Protein AF-A0A5J9U848-F1 (afdb_monomer_lite)

Radius of gyration: 36.85 Å; chains: 1; bounding box: 60×44×118 Å

Foldseek 3Di:
DDPPPQLQDFQFDDDPPDTDTQTQGDDVVPDPPDDDFLLSLLCRRQQDPVVRGHDPVSVVLNVQLVVLQVDPDPPDDRDGSVRSNVVSCCVRDVDRCSCVSVVHDPPPVCCPVVVVVVVVVVVVVVVVVVVVVVVVVVVVVVVVVVVVVVVVVVVVVVVVVVVVVVVVVVVVPDDD

Sequence (176 aa):
METNLYCCLVVTFSDVNSQVTCKCCFQGDKYDDEEPDAFELFKECHYCKRKKGYTPAVQLAIIEIENKISAPTEGEEPNSATQVVADVLAEKTKKSQFLQNVGIQMTRPRSNAQDLEAQLEAEKSEKNELARQVKVLSKQVEETEQGRIKDQEEMKKKQADLEAKVELLLAKMQPP

Structure (mmCIF, N/CA/C/O backbone):
data_AF-A0A5J9U848-F1
#
_entry.id   AF-A0A5J9U848-F1
#
loop_
_atom_site.group_PDB
_atom_site.id
_atom_site.type_symbol
_atom_site.label_atom_id
_atom_site.label_alt_id
_atom_site.label_comp_id
_atom_site.label_asym_id
_atom_site.label_entity_id
_atom_site.label_seq_id
_atom_site.pdbx_PDB_ins_code
_atom_site.Cartn_x
_atom_site.Cartn_y
_atom_site.Cartn_z
_atom_site.occupancy
_atom_site.B_iso_or_equiv
_atom_site.auth_seq_id
_atom_site.auth_comp_id
_atom_site.auth_asym_id
_atom_site.auth_atom_id
_atom_site.pdbx_PDB_model_num
ATOM 1 N N . MET A 1 1 ? 15.762 -28.964 -33.045 1.00 29.84 1 MET A N 1
ATOM 2 C CA . MET A 1 1 ? 16.800 -27.946 -33.299 1.00 29.84 1 MET A CA 1
ATOM 3 C C . MET A 1 1 ? 16.319 -26.682 -32.627 1.00 29.84 1 MET A C 1
ATOM 5 O O . MET A 1 1 ? 15.490 -25.977 -33.187 1.00 29.84 1 MET A O 1
ATOM 9 N N . GLU A 1 2 ? 16.716 -26.512 -31.370 1.00 31.31 2 GLU A N 1
ATOM 10 C CA . GLU A 1 2 ? 16.321 -25.388 -30.527 1.00 31.31 2 GLU A CA 1
ATOM 11 C C . GLU A 1 2 ? 16.956 -24.116 -31.082 1.00 31.31 2 GLU A C 1
ATOM 13 O O . GLU A 1 2 ? 18.171 -24.005 -31.248 1.00 31.31 2 GLU A O 1
ATOM 18 N N . THR A 1 3 ? 16.105 -23.181 -31.478 1.00 26.61 3 THR A N 1
ATOM 19 C CA . THR A 1 3 ? 16.513 -21.865 -31.941 1.00 26.61 3 THR A CA 1
ATOM 20 C C . THR A 1 3 ? 16.996 -21.069 -30.736 1.00 26.61 3 THR A C 1
ATOM 22 O O . THR A 1 3 ? 16.182 -20.482 -30.027 1.00 26.61 3 THR A O 1
ATOM 25 N N . ASN A 1 4 ? 18.312 -21.048 -30.513 1.00 29.11 4 ASN A N 1
ATOM 26 C CA . ASN A 1 4 ? 18.964 -20.091 -29.624 1.00 29.11 4 ASN A CA 1
ATOM 27 C C . ASN A 1 4 ? 18.598 -18.674 -30.079 1.00 29.11 4 ASN A C 1
ATOM 29 O O . ASN A 1 4 ? 19.099 -18.165 -31.087 1.00 29.11 4 ASN A O 1
ATOM 33 N N . LEU A 1 5 ? 17.651 -18.070 -29.365 1.00 30.81 5 LEU A N 1
ATOM 34 C CA . LEU A 1 5 ? 17.105 -16.757 -29.656 1.00 30.81 5 LEU A CA 1
ATOM 35 C C . LEU A 1 5 ? 18.139 -15.706 -29.231 1.00 30.81 5 LEU A C 1
ATOM 37 O O . LEU A 1 5 ? 18.092 -15.166 -28.131 1.00 30.81 5 LEU A O 1
ATOM 41 N N . TYR A 1 6 ? 19.105 -15.422 -30.106 1.00 34.69 6 TYR A N 1
ATOM 42 C CA . TYR A 1 6 ? 20.005 -14.278 -29.964 1.00 34.69 6 TYR A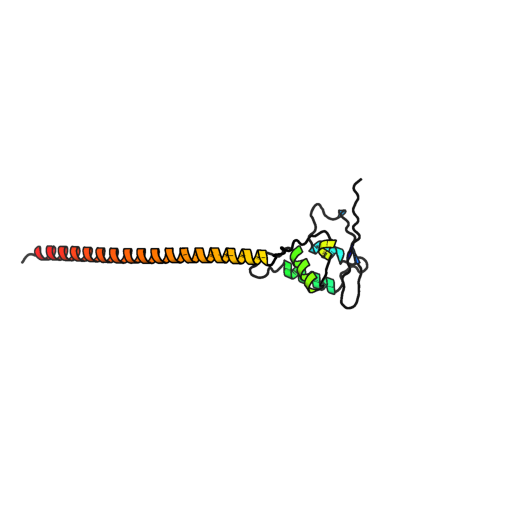 CA 1
ATOM 43 C C . TYR A 1 6 ? 19.188 -12.981 -30.056 1.00 34.69 6 TYR A C 1
ATOM 45 O O . TYR A 1 6 ? 19.064 -12.382 -31.127 1.00 34.69 6 TYR A O 1
ATOM 53 N N . CYS A 1 7 ? 18.616 -12.526 -28.942 1.00 34.88 7 CYS A N 1
ATOM 54 C CA . CYS A 1 7 ? 17.935 -11.240 -28.893 1.00 34.88 7 CYS A CA 1
ATOM 55 C C . CYS A 1 7 ? 18.996 -10.129 -28.837 1.00 34.88 7 CYS A C 1
ATOM 57 O O . CYS A 1 7 ? 19.497 -9.750 -27.780 1.00 34.88 7 CYS A O 1
ATOM 59 N N . CYS A 1 8 ? 19.411 -9.643 -30.011 1.00 37.25 8 CYS A N 1
ATOM 60 C CA . CYS A 1 8 ? 20.221 -8.433 -30.133 1.00 37.25 8 CYS A CA 1
ATOM 61 C C . CYS A 1 8 ? 19.338 -7.219 -29.855 1.00 37.25 8 CYS A C 1
ATOM 63 O O . CYS A 1 8 ? 18.814 -6.594 -30.778 1.00 37.25 8 CYS A O 1
ATOM 65 N N . LEU A 1 9 ? 19.182 -6.883 -28.584 1.00 44.88 9 LEU A N 1
ATOM 66 C CA . LEU A 1 9 ? 18.409 -5.727 -28.193 1.00 44.88 9 LEU A CA 1
ATOM 67 C C . LEU A 1 9 ? 19.294 -4.472 -28.228 1.00 44.88 9 LEU A C 1
ATOM 69 O O . LEU A 1 9 ? 20.309 -4.367 -27.533 1.00 44.88 9 LEU A O 1
ATOM 73 N N . VAL A 1 10 ? 18.931 -3.507 -29.072 1.00 41.56 10 VAL A N 1
ATOM 74 C CA . VAL A 1 10 ? 19.560 -2.182 -29.058 1.00 41.56 10 VAL A CA 1
ATOM 75 C C . VAL A 1 10 ? 18.933 -1.398 -27.910 1.00 41.56 10 VAL A C 1
ATOM 77 O O . VAL A 1 10 ? 17.826 -0.883 -28.042 1.00 41.56 10 VAL A O 1
ATOM 80 N N . VAL A 1 11 ? 19.624 -1.317 -26.771 1.00 45.50 11 VAL A N 1
ATOM 81 C CA . VAL A 1 11 ? 19.189 -0.462 -25.661 1.00 45.50 11 VAL A CA 1
ATOM 82 C C . VAL A 1 11 ? 19.688 0.950 -25.940 1.00 45.50 11 VAL A C 1
ATOM 84 O O . VAL A 1 11 ? 20.890 1.225 -25.933 1.00 45.50 11 VAL A O 1
ATOM 87 N N . THR A 1 12 ? 18.759 1.856 -26.236 1.00 43.09 12 THR A N 1
ATOM 88 C CA . THR A 1 12 ? 19.051 3.284 -26.380 1.00 43.09 12 THR A CA 1
ATOM 89 C C . THR A 1 12 ? 18.803 3.980 -25.049 1.00 43.09 12 THR A C 1
ATOM 91 O O . THR A 1 12 ? 17.653 4.234 -24.688 1.00 43.09 12 THR A O 1
ATOM 94 N N . PHE A 1 13 ? 19.868 4.318 -24.324 1.00 41.06 13 PHE A N 1
ATOM 95 C CA . PHE A 1 13 ? 19.766 5.235 -23.191 1.00 41.06 13 PHE A CA 1
ATOM 96 C C . PHE A 1 13 ? 19.851 6.665 -23.736 1.00 41.06 13 PHE A C 1
ATOM 98 O O . PHE A 1 13 ? 20.859 7.048 -24.334 1.00 41.06 13 PHE A O 1
ATOM 105 N N . SER A 1 14 ? 18.762 7.424 -23.613 1.00 37.50 14 SER A N 1
ATOM 106 C CA . SER A 1 14 ? 18.699 8.806 -24.097 1.00 37.50 14 SER A CA 1
ATOM 107 C C . SER A 1 14 ? 19.080 9.747 -22.959 1.00 37.50 14 SER A C 1
ATOM 109 O O . SER A 1 14 ? 18.272 9.986 -22.070 1.00 37.50 14 SER A O 1
ATOM 111 N N . ASP A 1 15 ? 20.303 10.274 -22.987 1.00 36.16 15 ASP A N 1
ATOM 112 C CA . ASP A 1 15 ? 20.669 11.460 -22.208 1.00 36.16 15 ASP A CA 1
ATOM 113 C C . ASP A 1 15 ? 20.420 12.708 -23.073 1.00 36.16 15 ASP A C 1
ATOM 115 O O . ASP A 1 15 ? 20.519 12.645 -24.304 1.00 36.16 15 ASP A O 1
ATOM 119 N N . VAL A 1 16 ? 20.111 13.841 -22.440 1.00 39.88 16 VAL A N 1
ATOM 120 C CA . VAL A 1 16 ? 19.629 15.111 -23.021 1.00 39.88 16 VAL A CA 1
ATOM 121 C C . VAL A 1 16 ? 20.605 15.713 -24.055 1.00 39.88 16 VAL A C 1
ATOM 123 O O . VAL A 1 16 ? 20.275 16.695 -24.713 1.00 39.88 16 VAL A O 1
ATOM 126 N N . ASN A 1 17 ? 21.786 15.117 -24.267 1.00 42.62 17 ASN A N 1
ATOM 127 C CA . ASN A 1 17 ? 22.770 15.600 -25.237 1.00 42.62 17 ASN A CA 1
ATOM 128 C C . ASN A 1 17 ? 23.577 14.530 -26.011 1.00 42.62 17 ASN A C 1
ATOM 130 O O . ASN A 1 17 ? 24.521 14.887 -26.715 1.00 42.62 17 ASN A O 1
ATOM 134 N N . SER A 1 18 ? 23.254 13.228 -25.928 1.00 40.59 18 SER A N 1
ATOM 135 C CA . SER A 1 18 ? 23.870 12.222 -26.819 1.00 40.59 18 SER A CA 1
ATOM 136 C C . SER A 1 18 ? 23.157 10.864 -26.783 1.00 40.59 18 SER A C 1
ATOM 138 O O . SER A 1 18 ? 23.034 10.252 -25.723 1.00 40.59 18 SER A O 1
ATOM 140 N N . GLN A 1 19 ? 22.746 10.347 -27.948 1.00 45.66 19 GLN A N 1
ATOM 141 C CA . GLN A 1 19 ? 22.324 8.949 -28.098 1.00 45.66 19 GLN A CA 1
ATOM 142 C C . GLN A 1 19 ? 23.560 8.046 -28.085 1.00 45.66 19 GLN A C 1
ATOM 144 O O . GLN A 1 19 ? 24.281 7.952 -29.079 1.00 45.66 19 GLN A O 1
ATOM 149 N N . VAL A 1 20 ? 23.804 7.351 -26.975 1.00 46.91 20 VAL A N 1
ATOM 150 C CA . VAL A 1 20 ? 24.794 6.268 -26.945 1.00 46.91 20 VAL A CA 1
ATOM 151 C C . VAL A 1 20 ? 24.057 4.948 -27.125 1.00 46.91 20 VAL A C 1
ATOM 153 O O . VAL A 1 20 ? 23.366 4.475 -26.228 1.00 46.91 20 VAL A O 1
ATOM 156 N N . THR A 1 21 ? 24.208 4.341 -28.300 1.00 45.12 21 THR A N 1
ATOM 157 C CA . THR A 1 21 ? 23.681 3.005 -28.592 1.00 45.12 21 THR A CA 1
ATOM 158 C C . THR A 1 21 ? 24.683 1.952 -28.113 1.00 45.12 21 THR A C 1
ATOM 160 O O . THR A 1 21 ? 25.746 1.793 -28.722 1.00 45.12 21 THR A O 1
ATOM 163 N N . CYS A 1 22 ? 24.376 1.226 -27.036 1.00 47.59 22 CYS A N 1
ATOM 164 C CA . CYS A 1 22 ? 25.089 -0.010 -26.702 1.00 47.59 22 CYS A CA 1
ATOM 165 C C . CYS A 1 22 ? 24.256 -1.205 -27.171 1.00 47.59 22 CYS A C 1
ATOM 167 O O . CYS A 1 22 ? 23.060 -1.297 -26.905 1.00 47.59 22 CYS A O 1
ATOM 169 N N . LYS A 1 23 ? 24.887 -2.113 -27.919 1.00 51.06 23 LYS A N 1
ATOM 170 C CA . LYS A 1 23 ? 24.255 -3.361 -28.347 1.00 51.06 23 LYS A CA 1
ATOM 171 C C . LYS A 1 23 ? 24.327 -4.349 -27.182 1.00 51.06 23 LYS A C 1
ATOM 173 O O . LYS A 1 23 ? 25.431 -4.768 -26.834 1.00 51.06 23 LYS A O 1
ATOM 178 N N . CYS A 1 24 ? 23.180 -4.699 -26.600 1.00 53.25 24 CYS A N 1
ATOM 179 C CA . CYS A 1 24 ? 23.095 -5.748 -25.589 1.00 53.25 24 CYS A CA 1
ATOM 180 C C . CYS A 1 24 ? 23.074 -7.104 -26.314 1.00 53.25 24 CYS A C 1
ATOM 182 O O . CYS A 1 24 ? 22.251 -7.331 -27.204 1.00 53.25 24 CYS A O 1
ATOM 184 N N . CYS A 1 25 ? 24.033 -7.974 -25.998 1.00 51.78 25 CYS A N 1
ATOM 185 C CA . CYS A 1 25 ? 24.063 -9.348 -26.490 1.00 51.78 25 CYS A CA 1
ATOM 186 C C . CYS A 1 25 ? 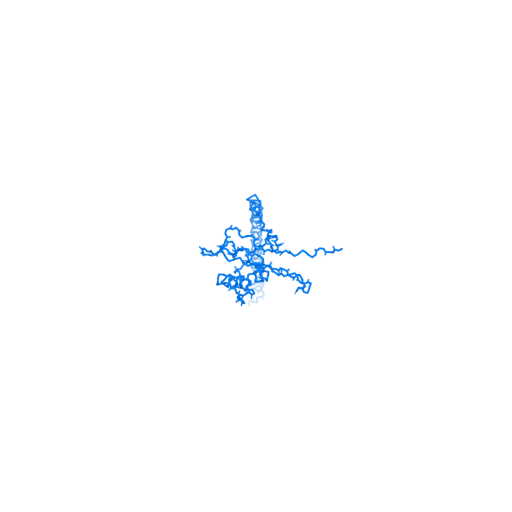23.843 -10.258 -25.286 1.00 51.78 25 CYS A C 1
ATOM 188 O O . CYS A 1 25 ? 24.810 -10.538 -24.576 1.00 51.78 25 CYS A O 1
ATOM 190 N N . PHE A 1 26 ? 22.605 -10.699 -25.071 1.00 54.94 26 PHE A N 1
ATOM 191 C CA . PHE A 1 26 ? 22.322 -11.750 -24.101 1.00 54.94 26 PHE A CA 1
ATOM 192 C C . PHE A 1 26 ? 22.986 -13.043 -24.571 1.00 54.94 26 PHE A C 1
ATOM 194 O O . PHE A 1 26 ? 22.738 -13.518 -25.681 1.00 54.94 26 PHE A O 1
ATOM 201 N N . GLN A 1 27 ? 23.900 -13.559 -23.756 1.00 53.12 27 GLN A N 1
ATOM 202 C CA . GLN A 1 27 ? 24.500 -14.876 -23.931 1.00 53.12 27 GLN A CA 1
ATOM 203 C C . GLN A 1 27 ? 23.896 -15.742 -22.831 1.00 53.12 27 GLN A C 1
ATOM 205 O O . GLN A 1 27 ? 24.303 -15.613 -21.682 1.00 53.12 27 GLN A O 1
ATOM 210 N N . GLY A 1 28 ? 22.892 -16.552 -23.179 1.00 47.59 28 GLY A N 1
ATOM 211 C CA . GLY A 1 28 ? 22.151 -17.390 -22.225 1.00 47.59 28 GLY A CA 1
ATOM 212 C C . GLY A 1 28 ? 23.020 -18.406 -21.475 1.00 47.59 28 GLY A C 1
ATOM 213 O O . GLY A 1 28 ? 22.623 -18.874 -20.423 1.00 47.59 28 GLY A O 1
ATOM 214 N N . ASP A 1 29 ? 24.235 -18.671 -21.958 1.00 55.88 29 ASP A N 1
ATOM 215 C CA . ASP A 1 29 ? 25.167 -19.657 -21.397 1.00 55.88 29 ASP A CA 1
ATOM 216 C C . ASP A 1 29 ? 25.855 -19.216 -20.082 1.00 55.88 29 ASP A C 1
ATOM 218 O O . ASP A 1 29 ? 26.771 -19.892 -19.622 1.00 55.88 29 ASP A O 1
ATOM 222 N N . LYS A 1 30 ? 25.513 -18.045 -19.521 1.00 57.53 30 LYS A N 1
ATOM 223 C CA . LYS A 1 30 ? 26.196 -17.463 -18.346 1.00 57.53 30 LYS A CA 1
ATOM 224 C C . LYS A 1 30 ? 25.475 -17.639 -17.014 1.00 57.53 30 LYS A C 1
ATOM 226 O O . LYS A 1 30 ? 26.057 -17.303 -15.987 1.00 57.53 30 LYS A O 1
ATOM 231 N N . TYR A 1 31 ? 24.225 -18.071 -17.045 1.00 59.84 31 TYR A N 1
ATOM 232 C CA . TYR A 1 31 ? 23.397 -18.178 -15.858 1.00 59.84 31 TYR A CA 1
ATOM 233 C C . TYR A 1 31 ? 23.221 -19.661 -15.544 1.00 59.84 31 TYR A C 1
ATOM 235 O O . TYR A 1 31 ? 22.646 -20.394 -16.348 1.00 59.84 31 TYR A O 1
ATOM 243 N N . ASP A 1 32 ? 23.795 -20.097 -14.419 1.00 55.59 32 ASP A N 1
ATOM 244 C CA . ASP A 1 32 ? 23.767 -21.480 -13.930 1.00 55.59 32 ASP A CA 1
ATOM 245 C C . ASP A 1 32 ? 22.357 -21.817 -13.397 1.00 55.59 32 ASP A C 1
ATOM 247 O O . ASP A 1 32 ? 22.143 -21.933 -12.194 1.00 55.59 32 ASP A O 1
ATOM 251 N N . ASP A 1 33 ? 21.376 -21.895 -14.301 1.00 61.09 33 ASP A N 1
ATOM 252 C CA . ASP A 1 33 ? 19.949 -22.159 -14.041 1.00 61.09 33 ASP A CA 1
ATOM 253 C C . ASP A 1 33 ? 19.199 -21.107 -13.181 1.00 61.09 33 ASP A C 1
ATOM 255 O O . ASP A 1 33 ? 17.989 -21.234 -12.981 1.00 61.09 33 ASP A O 1
ATOM 259 N N . GLU A 1 34 ? 19.864 -20.043 -12.711 1.00 63.72 34 GLU A N 1
ATOM 260 C CA . GLU A 1 34 ? 19.252 -18.927 -11.967 1.00 63.72 34 GLU A CA 1
ATOM 261 C C . GLU A 1 34 ? 18.850 -17.775 -12.906 1.00 63.72 34 GLU A C 1
ATOM 263 O O . GLU A 1 34 ? 19.666 -17.254 -13.666 1.00 63.72 34 GLU A O 1
ATOM 268 N N . GLU A 1 35 ? 17.575 -17.377 -12.882 1.00 68.62 35 GLU A N 1
ATOM 269 C CA . GLU A 1 35 ? 17.069 -16.286 -13.720 1.00 68.62 35 GLU A CA 1
ATOM 270 C C . GLU A 1 35 ? 17.613 -14.935 -13.212 1.00 68.62 35 GLU A C 1
ATOM 272 O O . GLU A 1 35 ? 17.346 -14.578 -12.063 1.00 68.62 35 GLU A O 1
ATOM 277 N N . PRO A 1 36 ? 18.364 -14.171 -14.031 1.00 72.81 36 PRO A N 1
ATOM 278 C CA . PRO A 1 36 ? 18.946 -12.906 -13.597 1.00 72.81 36 PRO A CA 1
ATOM 279 C C . PRO A 1 36 ? 17.888 -11.880 -13.218 1.00 72.81 36 PRO A C 1
ATOM 281 O O . PRO A 1 36 ? 16.880 -11.710 -13.913 1.00 72.81 36 PRO A O 1
ATOM 284 N N . ASP A 1 37 ? 18.163 -11.116 -12.165 1.00 85.44 37 ASP A N 1
ATOM 285 C CA . ASP A 1 37 ? 17.248 -10.063 -11.747 1.00 85.44 37 ASP A CA 1
ATOM 286 C C . ASP A 1 37 ? 17.259 -8.862 -12.724 1.00 85.44 37 ASP A C 1
ATOM 288 O O . ASP A 1 37 ? 18.172 -8.652 -13.535 1.00 85.44 37 ASP A O 1
ATOM 292 N N . ALA A 1 38 ? 16.221 -8.021 -12.658 1.00 85.38 38 ALA A N 1
ATOM 293 C CA . ALA A 1 38 ? 16.087 -6.849 -13.530 1.00 85.38 38 ALA A CA 1
ATOM 294 C C . ALA A 1 38 ? 17.283 -5.882 -13.457 1.00 85.38 38 ALA A C 1
ATOM 296 O O . ALA A 1 38 ? 17.583 -5.178 -14.428 1.00 85.38 38 ALA A O 1
ATOM 297 N N . PHE A 1 39 ? 17.938 -5.809 -12.301 1.00 88.88 39 PHE A N 1
ATOM 298 C CA . PHE A 1 39 ? 19.070 -4.937 -12.048 1.00 88.88 39 PHE A CA 1
ATOM 299 C C . PHE A 1 39 ? 20.381 -5.520 -12.594 1.00 88.88 39 PHE A C 1
ATOM 301 O O . PHE A 1 39 ? 21.183 -4.781 -13.174 1.00 88.88 39 PHE A O 1
ATOM 308 N N . GLU A 1 40 ? 20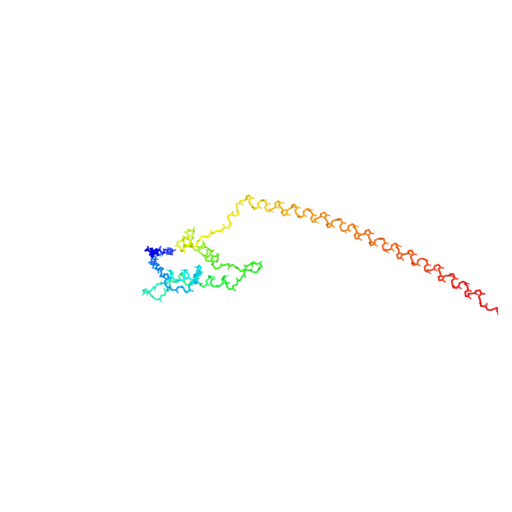.581 -6.831 -12.514 1.00 87.06 40 GLU A N 1
ATOM 309 C CA . GLU A 1 40 ? 21.671 -7.546 -13.179 1.00 87.06 40 GLU A CA 1
ATOM 310 C C . GLU A 1 40 ? 21.587 -7.395 -14.698 1.00 87.06 40 GLU A C 1
ATOM 312 O O . GLU A 1 40 ? 22.568 -7.003 -15.341 1.00 87.06 40 GLU A O 1
ATOM 317 N N . LEU A 1 41 ? 20.389 -7.576 -15.263 1.00 84.56 41 LEU A N 1
ATOM 318 C CA . LEU A 1 41 ? 20.117 -7.332 -16.683 1.00 84.56 41 LEU A CA 1
ATOM 319 C C . LEU A 1 41 ? 20.388 -5.868 -17.061 1.00 84.56 41 LEU A C 1
ATOM 321 O O . LEU A 1 41 ? 20.925 -5.573 -18.135 1.00 84.56 41 LEU A O 1
ATOM 325 N N . PHE A 1 42 ? 20.052 -4.925 -16.173 1.00 85.44 42 PHE A N 1
ATOM 326 C CA . PHE A 1 42 ? 20.321 -3.501 -16.376 1.00 85.44 42 PHE A CA 1
ATOM 327 C C . PHE A 1 42 ? 21.822 -3.210 -16.441 1.00 85.44 42 PHE A C 1
ATOM 329 O O . PHE A 1 42 ? 22.265 -2.513 -17.364 1.00 85.44 42 PHE A O 1
ATOM 336 N N . LYS A 1 43 ? 22.610 -3.776 -15.521 1.00 87.19 43 LYS A N 1
ATOM 337 C CA . LYS A 1 43 ? 24.076 -3.676 -15.523 1.00 87.19 43 LYS A CA 1
ATOM 338 C C . LYS A 1 43 ? 24.661 -4.303 -16.787 1.00 87.19 43 LYS A C 1
ATOM 340 O O . LYS A 1 43 ? 25.419 -3.640 -17.496 1.00 87.19 43 LYS A O 1
ATOM 345 N N . GLU A 1 44 ? 24.285 -5.533 -17.131 1.00 83.50 44 GLU A N 1
ATOM 346 C CA . GLU A 1 44 ? 24.858 -6.212 -18.297 1.00 83.50 44 GLU A CA 1
ATOM 347 C C . GLU A 1 44 ? 24.566 -5.458 -19.604 1.00 83.50 44 GLU A C 1
ATOM 349 O O . GLU A 1 44 ? 25.477 -5.251 -20.414 1.00 83.50 44 GLU A O 1
ATOM 354 N N . CYS A 1 45 ? 23.338 -4.959 -19.789 1.00 78.38 45 CYS A N 1
ATOM 355 C CA . CYS A 1 45 ? 22.980 -4.252 -21.017 1.00 78.38 45 CYS A CA 1
ATOM 356 C C . CYS A 1 45 ? 23.622 -2.873 -21.178 1.00 78.38 45 CYS A C 1
ATOM 358 O O . CYS A 1 45 ? 23.856 -2.443 -22.312 1.00 78.38 45 CYS A O 1
ATOM 360 N N . HIS A 1 46 ? 23.917 -2.174 -20.082 1.00 79.19 46 HIS A N 1
ATOM 361 C CA . HIS A 1 46 ? 24.515 -0.839 -20.148 1.00 79.19 46 HIS A CA 1
ATOM 362 C C . HIS A 1 46 ? 26.043 -0.847 -19.997 1.00 79.19 46 HIS A C 1
ATOM 364 O O . HIS A 1 46 ? 26.684 0.202 -20.143 1.00 79.19 46 HIS A O 1
ATOM 370 N N . TYR A 1 47 ? 26.655 -2.010 -19.752 1.00 82.00 47 TYR A N 1
ATOM 371 C CA . TYR A 1 47 ? 28.105 -2.140 -19.693 1.00 82.00 47 TYR A CA 1
ATOM 372 C C . TYR A 1 47 ? 28.736 -2.078 -21.092 1.00 82.00 47 TYR A C 1
ATOM 374 O O . TYR A 1 47 ? 28.588 -2.969 -21.934 1.00 82.00 47 TYR A O 1
ATOM 382 N N . CYS A 1 48 ? 29.529 -1.038 -21.351 1.00 76.50 48 CYS A N 1
ATOM 383 C CA . CYS A 1 48 ? 30.218 -0.900 -22.625 1.00 76.50 48 CYS A CA 1
ATOM 384 C C . CYS A 1 48 ? 31.521 -1.707 -22.628 1.00 76.50 48 CYS A C 1
ATOM 386 O O . CYS A 1 48 ? 32.553 -1.234 -22.154 1.00 76.50 48 CYS A O 1
ATOM 388 N N . LYS A 1 49 ? 31.527 -2.880 -23.273 1.00 74.19 49 LYS A N 1
ATOM 389 C CA . LYS A 1 49 ? 32.746 -3.703 -23.445 1.00 74.19 49 LYS A CA 1
ATOM 390 C C . LYS A 1 49 ? 33.893 -2.948 -24.133 1.00 74.19 49 LYS A C 1
ATOM 392 O O . LYS A 1 49 ? 35.052 -3.132 -23.779 1.00 74.19 49 LYS A O 1
ATOM 397 N N . ARG A 1 50 ? 33.578 -2.060 -25.087 1.00 75.12 50 ARG A N 1
ATOM 398 C CA . ARG A 1 50 ? 34.581 -1.238 -25.795 1.00 75.12 50 ARG A CA 1
ATOM 399 C C . ARG A 1 50 ? 35.269 -0.228 -24.883 1.00 75.12 50 ARG A C 1
ATOM 401 O O . ARG A 1 50 ? 36.469 -0.024 -25.011 1.00 75.12 50 ARG A O 1
ATOM 408 N N . LYS A 1 51 ? 34.501 0.425 -24.008 1.00 76.69 51 LYS A N 1
ATOM 409 C CA . LYS A 1 51 ? 35.004 1.436 -23.067 1.00 76.69 51 LYS A CA 1
ATOM 410 C C . LYS A 1 51 ? 35.365 0.842 -21.700 1.00 76.69 51 LYS A C 1
ATOM 412 O O . LYS A 1 51 ? 35.848 1.573 -20.848 1.00 76.69 51 LYS A O 1
ATOM 417 N N . LYS A 1 52 ? 35.145 -0.466 -21.513 1.00 82.56 52 LYS A N 1
ATOM 418 C CA . LYS A 1 52 ? 35.316 -1.214 -20.260 1.00 82.56 52 LYS A CA 1
ATOM 419 C C . LYS A 1 52 ? 34.665 -0.516 -19.060 1.00 82.56 52 LYS A C 1
ATOM 421 O O . LYS A 1 52 ? 35.279 -0.378 -18.008 1.00 82.56 52 LYS A O 1
ATOM 426 N N . GLY A 1 53 ? 33.427 -0.058 -19.224 1.00 80.00 53 GLY A N 1
ATOM 427 C CA . GLY A 1 53 ? 32.733 0.666 -18.165 1.00 80.00 53 GLY A CA 1
ATOM 428 C C . GLY A 1 53 ? 31.348 1.164 -18.551 1.00 80.00 53 GLY A C 1
ATOM 429 O O . GLY A 1 53 ? 30.877 0.959 -19.673 1.00 80.00 53 GLY A O 1
ATOM 430 N N . TYR A 1 54 ? 30.718 1.835 -17.595 1.00 82.94 54 TYR A N 1
ATOM 431 C CA . TYR A 1 54 ? 29.408 2.468 -17.715 1.00 82.94 54 TYR A CA 1
ATOM 432 C C . TYR A 1 54 ? 29.541 3.945 -18.104 1.00 82.94 54 TYR A C 1
ATOM 434 O O . TYR A 1 54 ? 30.586 4.564 -17.904 1.00 82.94 54 TYR A O 1
ATOM 442 N N . THR A 1 55 ? 28.478 4.529 -18.656 1.00 81.19 55 THR A N 1
ATOM 443 C CA . THR A 1 55 ? 28.398 5.988 -18.817 1.00 81.19 55 THR A CA 1
ATOM 444 C C . THR A 1 55 ? 28.116 6.645 -17.459 1.00 81.19 55 THR A C 1
ATOM 446 O O . THR A 1 55 ? 27.517 5.998 -16.599 1.00 81.19 55 THR A O 1
ATOM 449 N N . PRO A 1 56 ? 28.467 7.929 -17.255 1.00 82.19 56 PRO A N 1
ATOM 450 C CA . PRO A 1 56 ? 28.192 8.617 -15.990 1.00 82.19 56 PRO A CA 1
ATOM 451 C C . PRO A 1 56 ? 26.716 8.556 -15.565 1.00 82.19 56 PRO A C 1
ATOM 453 O O . PRO A 1 56 ? 26.417 8.284 -14.407 1.00 82.19 56 PRO A O 1
ATOM 456 N N . ALA A 1 57 ? 25.783 8.717 -16.509 1.00 78.88 57 ALA A N 1
ATOM 457 C CA . ALA A 1 57 ? 24.350 8.619 -16.235 1.00 78.88 57 ALA A CA 1
ATOM 458 C C . ALA A 1 57 ? 23.922 7.214 -15.771 1.00 78.88 57 ALA A C 1
ATOM 460 O O . ALA A 1 57 ? 23.116 7.084 -14.851 1.00 78.88 57 ALA A O 1
ATOM 461 N N . VAL A 1 58 ? 24.493 6.161 -16.365 1.00 82.88 58 VAL A N 1
ATOM 462 C CA . VAL A 1 58 ? 24.228 4.773 -15.959 1.00 82.88 58 VAL A CA 1
ATOM 463 C C . VAL A 1 58 ? 24.847 4.479 -14.593 1.00 82.88 58 VAL A C 1
ATOM 465 O O . VAL A 1 58 ? 24.211 3.817 -13.786 1.00 82.88 58 VAL A O 1
ATOM 468 N N . GLN A 1 59 ? 26.044 4.993 -14.294 1.00 86.81 59 GLN A N 1
ATOM 469 C CA . GLN A 1 59 ? 26.656 4.837 -12.967 1.00 86.81 59 GLN A CA 1
ATOM 470 C C . GLN A 1 59 ? 25.788 5.459 -11.872 1.00 86.81 59 GLN A C 1
ATOM 472 O O . GLN A 1 59 ? 25.573 4.831 -10.840 1.00 86.81 59 GLN A O 1
ATOM 477 N N . LEU A 1 60 ? 25.250 6.658 -12.115 1.00 86.25 60 LEU A N 1
ATOM 478 C CA . LEU A 1 60 ? 24.317 7.304 -11.191 1.00 86.25 60 LEU A CA 1
ATOM 479 C C . LEU A 1 60 ? 23.044 6.475 -10.998 1.00 86.25 60 LEU A C 1
ATOM 481 O O . LEU A 1 60 ? 22.612 6.296 -9.865 1.00 86.25 60 LEU A O 1
ATOM 485 N N . ALA A 1 61 ? 22.478 5.931 -12.079 1.00 84.19 61 ALA A N 1
ATOM 486 C CA . ALA A 1 61 ? 21.309 5.059 -11.991 1.00 84.19 61 ALA A CA 1
ATOM 487 C C . ALA A 1 61 ? 21.602 3.764 -11.210 1.00 84.19 61 ALA A C 1
ATOM 489 O O . ALA A 1 61 ? 20.779 3.352 -10.404 1.00 84.19 61 ALA A O 1
ATOM 490 N N . ILE A 1 62 ? 22.778 3.153 -11.400 1.00 89.31 62 ILE A N 1
ATOM 491 C CA . ILE A 1 62 ? 23.204 1.954 -10.660 1.00 89.31 62 ILE A CA 1
ATOM 492 C C . ILE A 1 62 ? 23.266 2.236 -9.156 1.00 89.31 62 ILE A C 1
ATOM 494 O O . ILE A 1 62 ? 22.678 1.485 -8.383 1.00 89.31 62 ILE A O 1
ATOM 498 N N . ILE A 1 63 ? 23.911 3.337 -8.759 1.00 91.50 63 ILE A N 1
ATOM 499 C CA . ILE A 1 63 ? 24.014 3.747 -7.350 1.00 91.50 63 ILE A CA 1
ATOM 500 C C . ILE A 1 63 ? 22.623 4.023 -6.763 1.00 91.50 63 ILE A C 1
ATOM 502 O O . ILE A 1 63 ? 22.327 3.635 -5.637 1.00 91.50 63 ILE A O 1
ATOM 506 N N . GLU A 1 64 ? 21.753 4.693 -7.521 1.00 89.38 64 GLU A N 1
ATOM 507 C CA . GLU A 1 64 ? 20.390 4.999 -7.085 1.00 89.38 64 GLU A CA 1
ATOM 508 C C . GLU A 1 64 ? 19.559 3.728 -6.852 1.00 89.38 64 GLU A C 1
ATOM 510 O O . GLU A 1 64 ? 18.880 3.620 -5.830 1.00 89.38 64 GLU A O 1
ATOM 515 N N . ILE A 1 65 ? 19.648 2.754 -7.764 1.00 89.38 65 ILE A N 1
ATOM 516 C CA . ILE A 1 65 ? 18.976 1.456 -7.633 1.00 89.38 65 ILE A CA 1
ATOM 517 C C . ILE A 1 65 ? 19.534 0.681 -6.429 1.00 89.38 65 ILE A C 1
ATOM 519 O O . ILE A 1 65 ? 18.753 0.193 -5.619 1.00 89.38 65 ILE A O 1
ATOM 523 N N . GLU A 1 66 ? 20.860 0.626 -6.251 1.00 90.38 66 GLU A N 1
ATOM 524 C CA . GLU A 1 66 ? 21.509 -0.028 -5.097 1.00 90.38 66 GLU A CA 1
ATOM 525 C C . GLU A 1 66 ? 21.042 0.552 -3.761 1.00 90.38 66 GLU A C 1
ATOM 527 O O . GLU A 1 66 ? 20.734 -0.199 -2.831 1.00 90.38 66 GLU A O 1
ATOM 532 N N . ASN A 1 67 ? 20.922 1.877 -3.681 1.00 88.88 67 ASN A N 1
ATOM 533 C CA . ASN A 1 67 ? 20.419 2.555 -2.490 1.00 88.88 67 ASN A CA 1
ATOM 534 C C . ASN A 1 67 ? 18.945 2.217 -2.222 1.00 88.88 67 ASN A C 1
ATOM 536 O O . ASN A 1 67 ? 18.595 1.900 -1.088 1.00 88.88 67 ASN A O 1
ATOM 540 N N . LYS A 1 68 ? 18.092 2.252 -3.255 1.00 85.31 68 LYS A N 1
ATOM 541 C CA . LYS A 1 68 ? 16.651 1.960 -3.146 1.00 85.31 68 LYS A CA 1
ATOM 542 C C . LYS A 1 68 ? 16.358 0.476 -2.851 1.00 85.31 68 LYS A C 1
ATOM 544 O O . LYS A 1 68 ? 15.347 0.185 -2.225 1.00 85.31 68 LYS A O 1
ATOM 549 N N . ILE A 1 69 ? 17.230 -0.450 -3.267 1.00 83.88 69 ILE A N 1
ATOM 550 C CA . ILE A 1 69 ? 17.147 -1.880 -2.904 1.00 83.88 69 ILE A CA 1
ATOM 551 C C . ILE A 1 69 ? 17.622 -2.107 -1.458 1.00 83.88 69 ILE A C 1
ATOM 553 O O . ILE A 1 69 ? 17.019 -2.889 -0.729 1.00 83.88 69 ILE A O 1
ATOM 557 N N . SER A 1 70 ? 18.692 -1.427 -1.030 1.00 80.94 70 SER A N 1
ATOM 558 C CA . SER A 1 70 ? 19.300 -1.637 0.298 1.00 80.94 70 SER A CA 1
ATOM 559 C C . SER A 1 70 ? 18.550 -0.948 1.443 1.00 80.94 70 SER A C 1
ATOM 561 O O . SER A 1 70 ? 18.685 -1.359 2.594 1.00 80.94 70 SER A O 1
ATOM 563 N N . ALA A 1 71 ? 17.786 0.107 1.149 1.00 71.06 71 ALA A N 1
ATOM 564 C CA . ALA A 1 71 ? 17.006 0.861 2.123 1.00 71.06 71 ALA A CA 1
ATOM 565 C C . ALA A 1 71 ? 15.513 0.817 1.752 1.00 71.06 71 ALA A C 1
ATOM 567 O O . ALA A 1 71 ? 15.072 1.622 0.926 1.00 71.06 71 ALA A O 1
ATOM 568 N N . PRO A 1 72 ? 14.716 -0.100 2.334 1.00 57.97 72 PRO A N 1
ATOM 569 C CA . PRO A 1 72 ? 13.268 -0.039 2.188 1.00 57.97 72 PRO A CA 1
ATOM 570 C C . PRO A 1 72 ? 12.751 1.288 2.760 1.00 57.97 72 PRO A C 1
ATOM 572 O O . PRO A 1 72 ? 13.271 1.802 3.752 1.00 57.97 72 PRO A O 1
ATOM 575 N N . THR A 1 73 ? 11.737 1.861 2.115 1.00 56.72 73 THR A N 1
ATOM 576 C CA . THR A 1 73 ? 11.064 3.058 2.637 1.00 56.72 73 THR A CA 1
ATOM 577 C C . THR A 1 73 ? 10.376 2.660 3.948 1.00 56.72 73 THR A C 1
ATOM 579 O O . THR A 1 73 ? 9.714 1.624 3.982 1.00 56.72 73 THR A O 1
ATOM 582 N N . GLU A 1 74 ? 10.597 3.403 5.044 1.00 44.75 74 GLU A N 1
ATOM 583 C CA . GLU A 1 74 ? 10.077 3.048 6.379 1.00 44.75 74 GLU A CA 1
ATOM 584 C C . GLU A 1 74 ? 8.566 2.755 6.318 1.00 44.75 74 GLU A C 1
ATOM 586 O O . GLU A 1 74 ? 7.760 3.666 6.133 1.00 44.75 74 GLU A O 1
ATOM 591 N N . GLY A 1 75 ? 8.190 1.481 6.483 1.00 51.28 75 GLY A N 1
ATOM 592 C CA . GLY A 1 75 ? 6.796 1.028 6.549 1.00 51.28 75 GLY A CA 1
ATOM 593 C C . GLY A 1 75 ? 6.258 0.252 5.337 1.00 51.28 75 GLY A C 1
ATOM 594 O O . GLY A 1 75 ? 5.136 -0.239 5.429 1.00 51.28 75 GLY A O 1
ATOM 595 N N . GLU A 1 76 ? 7.020 0.089 4.250 1.00 50.12 76 GLU A N 1
ATOM 596 C CA . GLU A 1 76 ? 6.631 -0.729 3.082 1.00 50.12 76 GLU A CA 1
ATOM 597 C C . GLU A 1 76 ? 7.443 -2.037 2.983 1.00 50.12 76 GLU A C 1
ATOM 599 O O . GLU A 1 76 ? 8.572 -2.125 3.473 1.00 50.12 76 GLU A O 1
ATOM 604 N N . GLU A 1 77 ? 6.865 -3.074 2.354 1.00 50.09 77 GLU A N 1
ATOM 605 C CA . GLU A 1 77 ? 7.595 -4.302 1.999 1.00 50.09 77 GLU A CA 1
ATOM 606 C C . GLU A 1 77 ? 8.841 -3.974 1.151 1.00 50.09 77 GLU A C 1
ATOM 608 O O . GLU A 1 77 ? 8.842 -2.995 0.400 1.00 50.09 77 GLU A O 1
ATOM 613 N N . PRO A 1 78 ? 9.921 -4.776 1.241 1.00 53.47 78 PRO A N 1
ATOM 614 C CA . PRO A 1 78 ? 11.119 -4.551 0.442 1.00 53.47 78 PRO A CA 1
ATOM 615 C C . PRO A 1 78 ? 10.770 -4.529 -1.051 1.00 53.47 78 PRO A C 1
ATOM 617 O O . PRO A 1 78 ? 10.289 -5.513 -1.614 1.00 53.47 78 PRO A O 1
ATOM 620 N N . ASN A 1 79 ? 11.022 -3.390 -1.699 1.00 65.12 79 ASN A N 1
ATOM 621 C CA . ASN A 1 79 ? 10.765 -3.222 -3.123 1.00 65.12 79 ASN A CA 1
ATOM 622 C C . ASN A 1 79 ? 11.587 -4.240 -3.925 1.00 65.12 79 ASN A C 1
ATOM 624 O O . ASN A 1 79 ? 12.813 -4.281 -3.820 1.00 65.12 79 ASN A O 1
ATOM 628 N N . SER A 1 80 ? 10.921 -5.042 -4.759 1.00 80.62 80 SER A N 1
ATOM 629 C CA . SER A 1 80 ? 11.619 -5.943 -5.683 1.00 80.62 80 SER A CA 1
ATOM 630 C C . SER A 1 80 ? 12.570 -5.159 -6.599 1.00 80.62 80 SER A C 1
ATOM 632 O O . SER A 1 80 ? 12.266 -4.031 -7.002 1.00 80.62 80 SER A O 1
ATOM 634 N N . ALA A 1 81 ? 13.698 -5.766 -6.988 1.00 82.56 81 ALA A N 1
ATOM 635 C CA . ALA A 1 81 ? 14.662 -5.146 -7.904 1.00 82.56 81 ALA A CA 1
ATOM 636 C C . ALA A 1 81 ? 13.989 -4.645 -9.198 1.00 82.56 81 ALA A C 1
ATOM 638 O O . ALA A 1 81 ? 14.284 -3.553 -9.683 1.00 82.56 81 ALA A O 1
ATOM 639 N N . THR A 1 82 ? 13.007 -5.394 -9.706 1.00 84.50 82 THR A N 1
ATOM 640 C CA . THR A 1 82 ? 12.181 -5.024 -10.862 1.00 84.50 82 THR A CA 1
ATOM 641 C C . THR A 1 82 ? 11.418 -3.716 -10.660 1.00 84.50 82 THR A C 1
ATOM 643 O O . THR A 1 82 ? 11.430 -2.861 -11.548 1.00 84.50 82 THR A O 1
ATOM 646 N N . GLN A 1 83 ? 10.784 -3.535 -9.499 1.00 84.31 83 GLN A N 1
ATOM 647 C CA . GLN A 1 83 ? 10.031 -2.322 -9.182 1.00 84.31 83 GLN A CA 1
ATOM 648 C C . GLN A 1 83 ? 10.965 -1.112 -9.051 1.00 84.31 83 GLN A C 1
ATOM 650 O O . GLN A 1 83 ? 10.718 -0.072 -9.662 1.00 84.31 83 GLN A O 1
ATOM 655 N N . VAL A 1 84 ? 12.093 -1.272 -8.352 1.00 86.56 84 VAL A N 1
ATOM 656 C CA . VAL A 1 84 ? 13.090 -0.201 -8.195 1.00 86.56 84 VAL A CA 1
ATOM 657 C C . VAL A 1 84 ? 13.658 0.235 -9.548 1.00 86.56 84 VAL A C 1
ATOM 659 O O . VAL A 1 84 ? 13.727 1.432 -9.837 1.00 86.56 84 VAL A O 1
ATOM 662 N N . VAL A 1 85 ? 14.025 -0.720 -10.411 1.00 85.25 85 VAL A N 1
ATOM 663 C CA . VAL A 1 85 ? 14.506 -0.430 -11.771 1.00 85.25 85 VAL A CA 1
ATOM 664 C C . VAL A 1 85 ? 13.424 0.292 -12.580 1.00 85.25 85 VAL A C 1
ATOM 666 O O . VAL A 1 85 ? 13.735 1.259 -13.277 1.00 85.25 85 VAL A O 1
ATOM 669 N N . ALA A 1 86 ? 12.155 -0.120 -12.477 1.00 84.62 86 ALA A N 1
ATOM 670 C CA . ALA A 1 86 ? 11.045 0.537 -13.168 1.00 84.62 86 ALA A CA 1
ATOM 671 C C . ALA A 1 86 ? 10.884 2.006 -12.751 1.00 84.62 86 ALA A C 1
ATOM 673 O O . ALA A 1 86 ? 10.708 2.873 -13.612 1.00 84.62 86 ALA A O 1
ATOM 674 N N . ASP A 1 87 ? 10.966 2.288 -11.454 1.00 83.75 87 ASP A N 1
ATOM 675 C CA . ASP A 1 87 ? 10.744 3.628 -10.913 1.00 83.75 87 ASP A CA 1
ATOM 676 C C . ASP A 1 87 ? 11.902 4.572 -11.244 1.00 83.75 87 ASP A C 1
ATOM 678 O O . ASP A 1 87 ? 11.669 5.665 -11.767 1.00 83.75 87 ASP A O 1
ATOM 682 N N . VAL A 1 88 ? 13.152 4.119 -11.087 1.00 85.25 88 VAL A N 1
ATOM 683 C CA . VAL A 1 88 ? 14.335 4.890 -11.511 1.00 85.25 88 VAL A CA 1
ATOM 684 C C . VAL A 1 88 ? 14.274 5.189 -13.012 1.00 85.25 88 VAL A C 1
ATOM 686 O O . VAL A 1 88 ? 14.511 6.320 -13.442 1.00 85.25 88 VAL A O 1
ATOM 689 N N . LEU A 1 89 ? 13.898 4.210 -13.839 1.00 82.88 89 LEU A N 1
ATOM 690 C CA . LEU A 1 89 ? 13.744 4.421 -15.279 1.00 82.88 89 LEU A CA 1
ATOM 691 C C . LEU A 1 89 ? 12.623 5.410 -15.621 1.00 82.88 89 LEU A C 1
ATOM 693 O O . LEU A 1 89 ? 12.792 6.199 -16.553 1.00 82.88 89 LEU A O 1
ATOM 697 N N . ALA A 1 90 ? 11.506 5.385 -14.891 1.00 80.81 90 ALA A N 1
ATOM 698 C CA . ALA A 1 90 ? 10.390 6.307 -15.089 1.00 80.81 90 ALA A CA 1
ATOM 699 C C . ALA A 1 90 ? 10.768 7.759 -14.750 1.00 80.81 90 ALA A C 1
ATOM 701 O O . ALA A 1 90 ? 10.343 8.678 -15.456 1.00 80.81 90 ALA A O 1
ATOM 702 N N . GLU A 1 91 ? 11.601 7.966 -13.726 1.00 79.00 91 GLU A N 1
ATOM 703 C CA . GLU A 1 91 ? 12.128 9.285 -13.354 1.00 79.00 91 GLU A CA 1
ATOM 704 C C . GLU A 1 91 ? 13.076 9.853 -14.421 1.00 79.00 91 GLU A C 1
ATOM 706 O O . GLU A 1 91 ? 12.996 11.035 -14.765 1.00 79.00 91 GLU A O 1
ATOM 711 N N . LYS A 1 92 ? 13.971 9.023 -14.978 1.00 73.94 92 LYS A N 1
ATOM 712 C CA . LYS A 1 92 ? 14.950 9.484 -15.981 1.00 73.94 92 LYS A CA 1
ATOM 713 C C . LYS A 1 92 ? 14.370 9.569 -17.392 1.00 73.94 92 LYS A C 1
ATOM 715 O O . LYS A 1 92 ? 14.850 10.353 -18.209 1.00 73.94 92 LYS A O 1
ATOM 720 N N . THR A 1 93 ? 13.391 8.734 -17.744 1.00 68.00 93 THR A N 1
ATOM 721 C CA . THR A 1 93 ? 12.863 8.640 -19.113 1.00 68.00 93 THR A CA 1
ATOM 722 C C . THR A 1 93 ? 11.381 8.270 -19.135 1.00 68.00 93 THR A C 1
ATOM 724 O O . THR A 1 93 ? 10.971 7.177 -18.762 1.00 68.00 93 THR A O 1
ATOM 727 N N . LYS A 1 94 ? 10.565 9.148 -19.733 1.00 64.06 94 LYS A N 1
ATOM 728 C CA . LYS A 1 94 ? 9.092 9.035 -19.779 1.00 64.06 94 LYS A CA 1
ATOM 729 C C . LYS A 1 94 ? 8.536 7.788 -20.491 1.00 64.06 94 LYS A C 1
ATOM 731 O O . LYS A 1 94 ? 7.339 7.538 -20.403 1.00 64.06 94 LYS A O 1
ATOM 736 N N . LYS A 1 95 ? 9.351 7.057 -21.260 1.00 67.00 95 LYS A N 1
ATOM 737 C CA . LYS A 1 95 ? 8.937 5.899 -22.080 1.00 67.00 95 LYS A CA 1
ATOM 738 C C . LYS A 1 95 ? 10.007 4.803 -22.132 1.00 67.00 95 LYS A C 1
ATOM 740 O O . LYS A 1 95 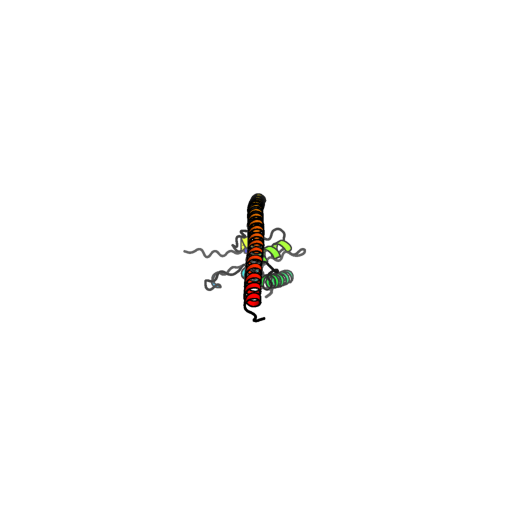? 10.281 4.266 -23.203 1.00 67.00 95 LYS A O 1
ATOM 745 N N . SER A 1 96 ? 10.669 4.511 -21.011 1.00 74.00 96 SER A N 1
ATOM 746 C CA . SER A 1 96 ? 11.662 3.432 -21.003 1.00 74.00 96 SER A CA 1
ATOM 747 C C . SER A 1 96 ? 10.992 2.089 -21.319 1.00 74.00 96 SER A C 1
ATOM 749 O O . SER A 1 96 ? 10.092 1.658 -20.603 1.00 74.00 96 SER A O 1
ATOM 751 N N . GLN A 1 97 ? 11.428 1.432 -22.396 1.00 76.00 97 GLN A N 1
ATOM 752 C CA . GLN A 1 97 ? 10.985 0.083 -22.782 1.00 76.00 97 GLN A CA 1
ATOM 753 C C . GLN A 1 97 ? 11.938 -1.003 -22.273 1.00 76.00 97 GLN A C 1
ATOM 755 O O . GLN A 1 97 ? 11.809 -2.158 -22.656 1.00 76.00 97 GLN A O 1
ATOM 760 N N . PHE A 1 98 ? 12.909 -0.642 -21.427 1.00 80.00 98 PHE A N 1
ATOM 761 C CA . PHE A 1 98 ? 13.976 -1.542 -20.998 1.00 80.00 98 PHE A CA 1
ATOM 762 C C . PHE A 1 98 ? 13.441 -2.863 -20.430 1.00 80.00 98 PHE A C 1
ATOM 764 O O . PHE A 1 98 ? 13.801 -3.911 -20.950 1.00 80.00 98 PHE A O 1
ATOM 771 N N . LEU A 1 99 ? 12.536 -2.812 -19.445 1.00 81.31 99 LEU A N 1
ATOM 772 C CA . LEU A 1 99 ? 11.996 -4.011 -18.790 1.00 81.31 99 LEU A CA 1
ATOM 773 C C . LEU A 1 99 ? 11.268 -4.929 -19.779 1.00 81.31 99 LEU A C 1
ATOM 775 O O . LEU A 1 99 ? 11.592 -6.107 -19.869 1.00 81.31 99 LEU A O 1
ATOM 779 N N . GLN A 1 100 ? 10.388 -4.364 -20.611 1.00 77.94 100 GLN A N 1
ATOM 780 C CA . GLN A 1 100 ? 9.711 -5.108 -21.678 1.00 77.94 100 GLN A CA 1
ATOM 781 C C . GLN A 1 100 ? 10.713 -5.766 -22.632 1.00 77.94 100 GLN A C 1
ATOM 783 O O . GLN A 1 100 ? 10.539 -6.908 -23.050 1.00 77.94 100 GLN A O 1
ATOM 788 N N . ASN A 1 101 ? 11.767 -5.037 -22.977 1.00 74.75 101 ASN A N 1
ATOM 789 C CA . ASN A 1 101 ? 12.748 -5.492 -23.935 1.00 74.75 101 ASN A CA 1
ATOM 790 C C . ASN A 1 101 ? 13.675 -6.594 -23.389 1.00 74.75 101 ASN A C 1
ATOM 792 O O . ASN A 1 101 ? 14.179 -7.396 -24.173 1.00 74.75 101 ASN A O 1
ATOM 796 N N . VAL A 1 102 ? 13.898 -6.643 -22.074 1.00 74.00 102 VAL A N 1
ATOM 797 C CA . VAL A 1 102 ? 14.615 -7.747 -21.409 1.00 74.00 102 VAL A CA 1
ATOM 798 C C . VAL A 1 102 ? 13.678 -8.892 -21.003 1.00 74.00 102 VAL A C 1
ATOM 800 O O . VAL A 1 102 ? 14.081 -9.782 -20.270 1.00 74.00 102 VAL A O 1
ATOM 803 N N . GLY A 1 103 ? 12.430 -8.887 -21.489 1.00 71.69 103 GLY A N 1
ATOM 804 C CA . GLY A 1 103 ? 11.448 -9.946 -21.239 1.00 71.69 103 GLY A CA 1
ATOM 805 C C . GLY A 1 103 ? 10.681 -9.814 -19.921 1.00 71.69 103 GLY A C 1
ATOM 806 O O . GLY A 1 103 ? 9.806 -10.631 -19.647 1.00 71.69 103 GLY A O 1
ATOM 807 N N . ILE A 1 104 ? 10.935 -8.765 -19.136 1.00 78.25 104 ILE A N 1
ATOM 808 C CA . ILE A 1 104 ? 10.275 -8.529 -17.852 1.00 78.25 104 ILE A CA 1
ATOM 809 C C . ILE A 1 104 ? 8.978 -7.754 -18.075 1.00 78.25 104 ILE A C 1
ATOM 811 O O . ILE A 1 104 ? 8.959 -6.551 -18.362 1.00 78.25 104 ILE A O 1
ATOM 815 N N . GLN A 1 105 ? 7.860 -8.453 -17.903 1.00 70.94 105 GLN A N 1
ATOM 816 C CA . GLN A 1 105 ? 6.540 -7.842 -17.934 1.00 70.94 105 GLN A CA 1
ATOM 817 C C . GLN A 1 105 ? 6.251 -7.190 -16.585 1.00 70.94 105 GLN A C 1
ATOM 819 O O . GLN A 1 105 ? 5.978 -7.858 -15.592 1.00 70.94 105 GLN A O 1
ATOM 824 N N . MET A 1 106 ? 6.265 -5.859 -16.556 1.00 66.12 106 MET A N 1
ATOM 825 C CA . MET A 1 106 ? 5.762 -5.116 -15.408 1.00 66.12 106 MET A CA 1
ATOM 826 C C . MET A 1 106 ? 4.240 -5.209 -15.369 1.00 66.12 106 MET A C 1
ATOM 828 O O . MET A 1 106 ? 3.534 -4.374 -15.939 1.00 66.12 106 MET A O 1
ATOM 832 N N . THR A 1 107 ? 3.718 -6.190 -14.639 1.00 53.78 107 THR A N 1
ATOM 833 C CA . THR A 1 107 ? 2.363 -6.111 -14.099 1.00 53.78 107 THR A CA 1
ATOM 834 C C . THR A 1 107 ? 2.390 -5.109 -12.953 1.00 53.78 107 THR A C 1
ATOM 836 O O . THR A 1 107 ? 2.265 -5.478 -11.790 1.00 53.78 107 THR A O 1
ATOM 839 N N . ARG A 1 108 ? 2.566 -3.812 -13.253 1.00 51.09 108 ARG A N 1
ATOM 840 C CA . ARG A 1 108 ? 2.041 -2.816 -12.316 1.00 51.09 108 ARG A CA 1
ATOM 841 C C . ARG A 1 108 ? 0.574 -3.201 -12.150 1.00 51.09 108 ARG A C 1
ATOM 843 O O . ARG A 1 108 ? -0.093 -3.317 -13.188 1.00 51.09 108 ARG A O 1
ATOM 850 N N . PRO A 1 109 ? 0.068 -3.436 -10.930 1.00 44.97 109 PRO A N 1
ATOM 851 C CA . PRO A 1 109 ? -1.363 -3.468 -10.733 1.00 44.97 109 PRO A CA 1
ATOM 852 C C . PRO A 1 109 ? -1.851 -2.139 -11.299 1.00 44.97 109 PRO A C 1
ATOM 854 O O . PRO A 1 109 ? -1.580 -1.071 -10.754 1.00 44.97 109 PRO A O 1
ATOM 857 N N . ARG A 1 110 ? -2.478 -2.170 -12.476 1.00 47.00 110 ARG A N 1
ATOM 858 C CA . ARG A 1 110 ? -3.326 -1.068 -12.895 1.00 47.00 110 ARG A CA 1
ATOM 859 C C . ARG A 1 110 ? -4.504 -1.186 -11.947 1.00 47.00 110 ARG A C 1
ATOM 861 O O . ARG A 1 110 ? -5.503 -1.788 -12.317 1.00 47.00 110 ARG A O 1
ATOM 868 N N . SER A 1 111 ? -4.358 -0.675 -10.727 1.00 51.53 111 SER A N 1
ATOM 869 C CA . SER A 1 111 ? -5.511 -0.301 -9.933 1.00 51.53 111 SER A CA 1
ATOM 870 C C . SER A 1 111 ? -6.200 0.763 -10.772 1.00 51.53 111 SER A C 1
ATOM 872 O O . SER A 1 111 ? -5.792 1.922 -10.871 1.00 51.53 111 SER A O 1
ATOM 874 N N . ASN A 1 112 ? -7.167 0.306 -11.558 1.00 61.75 112 ASN A N 1
ATOM 875 C CA . ASN A 1 112 ? -8.070 1.207 -12.230 1.00 61.75 112 ASN A CA 1
ATOM 876 C C . ASN A 1 112 ? -8.829 1.957 -11.116 1.00 61.75 112 ASN A C 1
ATOM 878 O O . ASN A 1 112 ? -8.926 1.484 -9.982 1.00 61.75 112 ASN A O 1
ATOM 882 N N . ALA A 1 113 ? -9.320 3.162 -11.403 1.00 67.12 113 ALA A N 1
ATOM 883 C CA . ALA A 1 113 ? -10.001 3.963 -10.384 1.00 67.12 113 ALA A CA 1
ATOM 884 C C . ALA A 1 113 ? -11.178 3.204 -9.728 1.00 67.12 113 ALA A C 1
ATOM 886 O O . ALA A 1 113 ? -11.462 3.433 -8.558 1.00 67.12 113 ALA A O 1
ATOM 887 N N . GLN A 1 114 ? -11.793 2.257 -10.452 1.00 67.94 1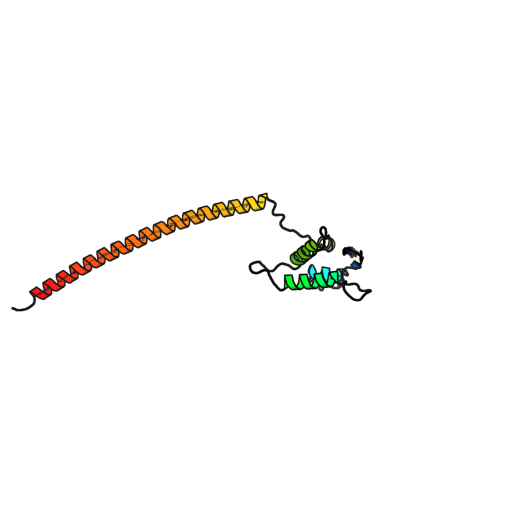14 GLN A N 1
ATOM 888 C CA . GLN A 1 114 ? -12.847 1.379 -9.940 1.00 67.94 114 GLN A CA 1
ATOM 889 C C . GLN A 1 114 ? -12.353 0.394 -8.870 1.00 67.94 114 GLN A C 1
ATOM 891 O O . GLN A 1 114 ? -13.046 0.210 -7.877 1.00 67.94 114 GLN A O 1
ATOM 896 N N . ASP A 1 115 ? -11.167 -0.200 -9.014 1.00 73.06 115 ASP A N 1
ATOM 897 C CA . ASP A 1 115 ? -10.597 -1.121 -8.021 1.00 73.06 115 ASP A CA 1
ATOM 898 C C . ASP A 1 115 ? -10.239 -0.388 -6.726 1.00 73.06 115 ASP A C 1
ATOM 900 O O . ASP A 1 115 ? -10.368 -0.946 -5.637 1.00 73.06 115 ASP A O 1
ATOM 904 N N . LEU A 1 116 ? -9.794 0.868 -6.834 1.00 75.38 116 LEU A N 1
ATOM 905 C CA . LEU A 1 116 ? -9.507 1.704 -5.670 1.00 75.38 116 LEU A CA 1
ATOM 906 C C . LEU A 1 116 ? -10.799 2.137 -4.963 1.00 75.38 116 LEU A C 1
ATOM 908 O O . LEU A 1 116 ? -10.865 2.129 -3.738 1.00 75.38 116 LEU A O 1
ATOM 912 N N . GLU A 1 117 ? -11.842 2.469 -5.726 1.00 75.50 117 GLU A N 1
ATOM 913 C CA . GLU A 1 117 ? -13.158 2.821 -5.185 1.00 75.50 117 GLU A CA 1
ATOM 914 C C . GLU A 1 117 ? -13.852 1.616 -4.530 1.00 75.50 117 GLU A C 1
ATOM 916 O O . GLU A 1 117 ? -14.432 1.746 -3.452 1.00 75.50 117 GLU A O 1
ATOM 921 N N . ALA A 1 118 ? -13.716 0.422 -5.114 1.00 80.62 118 ALA A N 1
ATOM 922 C CA . ALA A 1 118 ? -14.217 -0.819 -4.531 1.00 80.62 118 ALA A CA 1
ATOM 923 C C . ALA A 1 118 ? -13.517 -1.158 -3.204 1.00 80.62 118 ALA A C 1
ATOM 925 O O . ALA A 1 118 ? -14.187 -1.523 -2.239 1.00 80.62 118 ALA A O 1
ATOM 926 N N . GLN A 1 119 ? -12.191 -0.995 -3.131 1.00 79.06 119 GLN A N 1
ATOM 927 C CA . GLN A 1 119 ? -11.432 -1.178 -1.888 1.00 79.06 119 GLN A CA 1
ATOM 928 C C . GLN A 1 119 ? -11.828 -0.151 -0.823 1.00 79.06 119 GLN A C 1
ATOM 930 O O . GLN A 1 119 ? -12.051 -0.519 0.328 1.00 79.06 119 GLN A O 1
ATOM 935 N N . LEU A 1 120 ? -12.002 1.116 -1.211 1.00 87.56 120 LEU A N 1
ATOM 936 C CA . LEU A 1 120 ? -12.427 2.178 -0.300 1.00 87.56 120 LEU A CA 1
ATOM 937 C C . LEU A 1 120 ? -13.811 1.896 0.306 1.00 87.56 120 LEU A C 1
ATOM 939 O O . LEU A 1 120 ? -14.017 2.077 1.507 1.00 87.56 120 LEU A O 1
ATOM 943 N N . GLU A 1 121 ? -14.778 1.466 -0.507 1.00 85.69 121 GLU A N 1
ATOM 944 C CA . GLU A 1 121 ? -16.120 1.145 -0.011 1.00 85.69 121 GLU A CA 1
ATOM 945 C C . GLU A 1 121 ? -16.131 -0.139 0.834 1.00 85.69 121 GLU A C 1
ATOM 947 O O . GLU A 1 121 ? -16.838 -0.186 1.846 1.00 85.69 121 GLU A O 1
ATOM 952 N N . ALA A 1 122 ? -15.296 -1.134 0.507 1.00 87.31 122 ALA A N 1
ATOM 953 C CA . ALA A 1 122 ? -15.094 -2.308 1.355 1.00 87.31 122 ALA A CA 1
ATOM 954 C C . ALA A 1 122 ? -14.546 -1.907 2.737 1.00 87.31 122 ALA A C 1
ATOM 956 O O . ALA A 1 122 ? -15.195 -2.186 3.749 1.00 87.31 122 ALA A O 1
ATOM 957 N N . GLU A 1 123 ? -13.455 -1.138 2.796 1.00 86.44 123 GLU A N 1
ATOM 958 C CA . GLU A 1 123 ? -12.883 -0.644 4.058 1.00 86.44 123 GLU A CA 1
ATOM 959 C C . GLU A 1 123 ? -13.869 0.213 4.857 1.00 86.44 123 GLU A C 1
ATOM 961 O O . GLU A 1 123 ? -13.969 0.112 6.080 1.00 86.44 123 GLU A O 1
ATOM 966 N N . LYS A 1 124 ? -14.640 1.071 4.186 1.00 92.62 124 LYS A N 1
ATOM 967 C CA . LYS A 1 124 ? -15.649 1.911 4.840 1.00 92.62 124 LYS A CA 1
ATOM 968 C C . LYS A 1 124 ? -16.780 1.073 5.428 1.00 92.62 124 LYS A C 1
ATOM 970 O O . LYS A 1 124 ? -17.281 1.400 6.509 1.00 92.62 124 LYS A O 1
ATOM 975 N N . SER A 1 125 ? -17.177 -0.002 4.748 1.00 89.19 125 SER A N 1
ATOM 976 C CA . SER A 1 125 ? -18.164 -0.949 5.265 1.00 89.19 125 SER A CA 1
ATOM 977 C C . SER A 1 125 ? -17.639 -1.690 6.502 1.00 89.19 125 SER A C 1
ATOM 979 O O . SER A 1 125 ? -18.334 -1.732 7.520 1.00 89.19 125 SER A O 1
ATOM 981 N N . GLU A 1 126 ? -16.384 -2.142 6.475 1.00 92.19 126 GLU A N 1
ATOM 982 C CA . GLU A 1 126 ? -15.720 -2.809 7.600 1.00 92.19 126 GLU A CA 1
ATOM 983 C C . GLU A 1 126 ? -15.517 -1.865 8.786 1.00 92.19 126 GLU A C 1
ATOM 985 O O . GLU A 1 126 ? -15.835 -2.213 9.922 1.00 92.19 126 GLU A O 1
ATOM 990 N N . LYS A 1 127 ? -15.087 -0.623 8.540 1.00 94.31 127 LYS A N 1
ATOM 991 C CA . LYS A 1 127 ? -14.956 0.411 9.574 1.00 94.31 127 LYS A CA 1
ATOM 992 C C . LYS A 1 127 ? -16.288 0.693 10.261 1.00 94.31 127 LYS A C 1
ATOM 994 O O . LYS A 1 127 ? -16.329 0.867 11.480 1.00 94.31 127 LYS A O 1
ATOM 999 N N . ASN A 1 128 ? -17.377 0.768 9.497 1.00 93.69 128 ASN A N 1
ATOM 1000 C CA . ASN A 1 128 ? -18.708 0.981 10.060 1.00 93.69 128 ASN A CA 1
ATOM 1001 C C . ASN A 1 128 ? -19.147 -0.204 10.925 1.00 93.69 128 ASN A C 1
ATOM 1003 O O . ASN A 1 128 ? -19.761 0.004 11.972 1.00 93.69 128 ASN A O 1
ATOM 1007 N N . GLU A 1 129 ? -18.819 -1.427 10.514 1.00 95.00 129 GLU A N 1
ATOM 1008 C CA . GLU A 1 129 ? -19.111 -2.627 11.290 1.00 95.00 129 GLU A CA 1
ATOM 1009 C C . GLU A 1 129 ? -18.273 -2.693 12.572 1.00 95.00 129 GLU A C 1
ATOM 1011 O O . GLU A 1 129 ? -18.820 -2.870 13.662 1.00 95.00 129 GLU A O 1
ATOM 1016 N N . LEU A 1 130 ? -16.974 -2.407 12.487 1.00 96.69 130 LEU A N 1
ATOM 1017 C CA . LEU A 1 130 ? -16.103 -2.305 13.653 1.00 96.69 130 LEU A CA 1
ATOM 1018 C C . LEU A 1 130 ? -16.597 -1.224 14.626 1.00 96.69 130 LEU A C 1
ATOM 1020 O O . LEU A 1 130 ? -16.672 -1.460 15.830 1.00 96.69 130 LEU A O 1
ATOM 1024 N N . ALA A 1 131 ? -17.020 -0.059 14.124 1.00 95.81 131 ALA A N 1
ATOM 1025 C CA . ALA A 1 131 ? -17.586 1.005 14.952 1.00 95.81 131 ALA A CA 1
ATOM 1026 C C . ALA A 1 131 ? -18.868 0.564 15.684 1.00 95.81 131 ALA A C 1
ATOM 1028 O O . ALA A 1 131 ? -19.093 0.953 16.835 1.00 95.81 131 ALA A O 1
ATOM 1029 N N . ARG A 1 132 ? -19.705 -0.273 15.053 1.00 95.56 132 ARG A N 1
ATOM 1030 C CA . ARG A 1 132 ? -20.880 -0.868 15.710 1.00 95.56 132 ARG A CA 1
ATOM 1031 C C . ARG A 1 132 ? -20.471 -1.843 16.806 1.00 95.56 132 ARG A C 1
ATOM 1033 O O . ARG A 1 132 ? -21.002 -1.743 17.912 1.00 95.56 132 ARG A O 1
ATOM 1040 N N . GLN A 1 133 ? -19.523 -2.735 16.531 1.00 96.19 133 GLN A N 1
ATOM 1041 C CA . GLN A 1 133 ? -19.044 -3.713 17.511 1.00 96.19 133 GLN A CA 1
ATOM 1042 C C . GLN A 1 133 ? -18.407 -3.032 18.723 1.00 96.19 133 GLN A C 1
ATOM 1044 O O . GLN A 1 133 ? -18.747 -3.364 19.857 1.00 96.19 133 GLN A O 1
ATOM 1049 N N . VAL A 1 134 ? -17.580 -2.005 18.500 1.00 97.31 134 VAL A N 1
ATOM 1050 C CA . VAL A 1 134 ? -16.997 -1.186 19.574 1.00 97.31 134 VAL A CA 1
ATOM 1051 C C . VAL A 1 134 ? -18.089 -0.546 20.430 1.00 97.31 134 VAL A C 1
ATOM 1053 O O . VAL A 1 134 ? -18.001 -0.574 21.655 1.00 97.31 134 VAL A O 1
ATOM 1056 N N . LYS A 1 135 ? -19.158 -0.019 19.821 1.00 97.06 135 LYS A N 1
ATOM 1057 C CA . LYS A 1 135 ? -20.276 0.570 20.571 1.00 97.06 135 LYS A CA 1
ATOM 1058 C C . LYS A 1 135 ? -21.011 -0.461 21.434 1.00 97.06 135 LYS A C 1
ATOM 1060 O O . LYS A 1 135 ? -21.369 -0.155 22.570 1.00 97.06 135 LYS A O 1
ATOM 1065 N N . VAL A 1 136 ? -21.238 -1.665 20.907 1.00 96.94 136 VAL A N 1
ATOM 1066 C CA . VAL A 1 136 ? -21.885 -2.760 21.650 1.00 96.94 136 VAL A CA 1
ATOM 1067 C C . VAL A 1 136 ? -21.011 -3.206 22.821 1.00 96.94 136 VAL A C 1
ATOM 1069 O O . VAL A 1 136 ? -21.497 -3.250 23.950 1.00 96.94 136 VAL A O 1
ATOM 1072 N N . LEU A 1 137 ? -19.725 -3.461 22.570 1.00 96.94 137 LEU A N 1
ATOM 1073 C CA . LEU A 1 137 ? -18.753 -3.844 23.595 1.00 96.94 137 LEU A CA 1
ATOM 1074 C C . LEU A 1 137 ? -18.637 -2.777 24.683 1.00 96.94 137 LEU A C 1
ATOM 1076 O O . LEU A 1 137 ? -18.689 -3.100 25.865 1.00 96.94 137 LEU A O 1
ATOM 1080 N N . SER A 1 138 ? -18.552 -1.502 24.299 1.00 96.81 138 SER A N 1
ATOM 1081 C CA . SER A 1 138 ? -18.465 -0.396 25.254 1.00 96.81 138 SER A CA 1
ATOM 1082 C C . SER A 1 138 ? -19.681 -0.350 26.181 1.00 96.81 138 SER A C 1
ATOM 1084 O O . SER A 1 138 ? -19.522 -0.161 27.384 1.00 96.81 138 SER A O 1
ATOM 1086 N N . LYS A 1 139 ? -20.887 -0.576 25.642 1.00 96.69 139 LYS A N 1
ATOM 1087 C CA . LYS A 1 139 ? -22.111 -0.642 26.447 1.00 96.69 139 LYS A CA 1
ATOM 1088 C C . LYS A 1 139 ? -22.120 -1.858 27.381 1.00 96.69 139 LYS A C 1
ATOM 1090 O O . LYS A 1 139 ? -22.472 -1.719 28.545 1.00 96.69 139 LYS A O 1
ATOM 1095 N N . GLN A 1 140 ? -21.710 -3.032 26.897 1.00 96.12 140 GLN A N 1
ATOM 1096 C CA . GLN A 1 140 ? -21.630 -4.238 27.729 1.00 96.12 140 GLN A CA 1
ATOM 1097 C C . GLN A 1 140 ? -20.631 -4.088 28.878 1.00 96.12 140 GLN A C 1
ATOM 1099 O O . GLN A 1 140 ? -20.914 -4.528 29.991 1.00 96.12 140 GLN A O 1
ATOM 1104 N N . VAL A 1 141 ? -19.479 -3.462 28.626 1.00 96.69 141 VAL A N 1
ATOM 1105 C CA . VAL A 1 141 ? -18.479 -3.177 29.663 1.00 96.69 141 VAL A CA 1
ATOM 1106 C C . VAL A 1 141 ? -19.054 -2.227 30.710 1.00 96.69 141 VAL A C 1
ATOM 1108 O O . VAL A 1 141 ? -18.924 -2.499 31.900 1.00 96.69 141 VAL A O 1
ATOM 1111 N N . GLU A 1 142 ? -19.739 -1.162 30.288 1.00 96.25 142 GLU A N 1
ATOM 1112 C CA . GLU A 1 142 ? -20.369 -0.212 31.210 1.00 96.25 142 GLU A CA 1
ATOM 1113 C C . GLU A 1 142 ? -21.457 -0.876 32.071 1.00 96.25 142 GLU A C 1
ATOM 1115 O O . GLU A 1 142 ? -21.460 -0.717 33.291 1.00 96.25 142 GLU A O 1
ATOM 1120 N N . GLU A 1 143 ? -22.339 -1.677 31.469 1.00 95.19 143 GLU A N 1
ATOM 1121 C CA . GLU A 1 143 ? -23.381 -2.415 32.196 1.00 95.19 143 GLU A CA 1
ATOM 1122 C C . GLU A 1 143 ? -22.785 -3.453 33.160 1.00 95.19 143 GLU A C 1
ATOM 1124 O O . GLU A 1 143 ? -23.243 -3.580 34.299 1.00 95.19 143 GLU A O 1
ATOM 1129 N N . THR A 1 144 ? -21.736 -4.163 32.736 1.00 95.19 144 THR A N 1
ATOM 1130 C CA . THR A 1 144 ? -21.045 -5.160 33.568 1.00 95.19 144 THR A CA 1
ATOM 1131 C C . THR A 1 144 ? -20.355 -4.505 34.761 1.00 95.19 144 THR A C 1
ATOM 1133 O O . THR A 1 144 ? -20.455 -5.007 35.882 1.00 95.19 144 THR A O 1
ATOM 1136 N N . GLU A 1 145 ? -19.684 -3.373 34.550 1.00 94.50 145 GLU A N 1
ATOM 1137 C CA . GLU A 1 145 ? -19.003 -2.651 35.623 1.00 94.50 145 GLU A CA 1
ATOM 1138 C C . GLU A 1 145 ? -20.004 -2.045 36.612 1.00 94.50 145 GLU A C 1
ATOM 1140 O O . GLU A 1 145 ? -19.845 -2.192 37.823 1.00 94.50 145 GLU A O 1
ATOM 1145 N N . GLN A 1 146 ? -21.105 -1.461 36.124 1.00 95.75 146 GLN A N 1
ATOM 1146 C CA . GLN A 1 146 ? -22.186 -0.995 36.998 1.00 95.75 146 GLN A CA 1
ATOM 1147 C C . GLN A 1 146 ? -22.801 -2.132 37.823 1.00 95.75 146 GLN A C 1
ATOM 1149 O O . GLN A 1 146 ? -23.124 -1.929 38.995 1.00 95.75 146 GLN A O 1
ATOM 1154 N N . GLY A 1 147 ? -22.961 -3.321 37.234 1.00 95.75 147 GLY A N 1
ATOM 1155 C CA . GLY A 1 147 ? -23.406 -4.517 37.951 1.00 95.75 147 GLY A CA 1
ATOM 1156 C C . GLY A 1 147 ? -22.446 -4.889 39.080 1.00 95.75 147 GLY A C 1
ATOM 1157 O O . GLY A 1 147 ? -22.859 -4.999 40.232 1.00 95.75 147 GLY A O 1
ATOM 1158 N N . ARG A 1 148 ? -21.145 -4.966 38.779 1.00 95.75 148 ARG A N 1
ATOM 1159 C CA . ARG A 1 148 ? -20.105 -5.263 39.776 1.00 95.75 148 ARG A CA 1
ATOM 1160 C C . ARG A 1 148 ? -20.071 -4.255 40.924 1.00 95.75 148 ARG A C 1
ATOM 1162 O O . ARG A 1 148 ? -19.899 -4.663 42.071 1.00 95.75 148 ARG A O 1
ATOM 1169 N N . ILE A 1 149 ? -20.235 -2.964 40.633 1.00 95.69 149 ILE A N 1
ATOM 1170 C CA . ILE A 1 149 ? -20.274 -1.913 41.658 1.00 95.69 149 ILE A CA 1
ATOM 1171 C C . ILE A 1 149 ? -21.478 -2.119 42.584 1.00 95.69 149 ILE A C 1
ATOM 1173 O O . ILE A 1 149 ? -21.307 -2.143 43.803 1.00 95.69 149 ILE A O 1
ATOM 1177 N N . LYS A 1 150 ? -22.676 -2.332 42.021 1.00 96.50 150 LYS A N 1
ATOM 1178 C CA . LYS A 1 150 ? -23.896 -2.579 42.809 1.00 96.50 150 LYS A CA 1
ATOM 1179 C C . LYS A 1 150 ? -23.763 -3.816 43.694 1.00 96.50 150 LYS A C 1
ATOM 1181 O O . LYS A 1 150 ? -24.068 -3.745 44.884 1.00 96.50 150 LYS A O 1
ATOM 1186 N N . ASP A 1 151 ? -23.248 -4.912 43.145 1.00 96.06 151 ASP A N 1
ATOM 1187 C CA . ASP A 1 151 ? -23.023 -6.147 43.900 1.00 96.06 151 ASP A CA 1
ATOM 1188 C C . ASP A 1 151 ? -22.027 -5.915 45.046 1.00 96.06 151 ASP A C 1
ATOM 1190 O O . ASP A 1 151 ? -22.238 -6.364 46.175 1.00 96.06 151 ASP A O 1
ATOM 1194 N N . GLN A 1 152 ? -20.954 -5.158 44.797 1.00 96.00 152 GLN A N 1
ATOM 1195 C CA . GLN A 1 152 ? -19.970 -4.823 45.824 1.00 96.00 152 GLN A CA 1
ATOM 1196 C C . GLN A 1 152 ? -20.570 -3.958 46.946 1.00 96.00 152 GLN A C 1
ATOM 1198 O O . GLN A 1 152 ? -20.255 -4.178 48.119 1.00 96.00 152 GLN A O 1
ATOM 1203 N N . GLU A 1 153 ? -21.422 -2.986 46.619 1.00 96.44 153 GLU A N 1
ATOM 1204 C CA . GLU A 1 153 ? -22.125 -2.157 47.606 1.00 96.44 153 GLU A CA 1
ATOM 1205 C C . GLU A 1 153 ? -23.101 -2.980 48.452 1.00 96.44 153 GLU A C 1
ATOM 1207 O O . GLU A 1 153 ? -23.125 -2.844 49.681 1.00 96.44 153 GLU A O 1
ATOM 1212 N N . GLU A 1 154 ? -23.863 -3.881 47.828 1.00 96.56 154 GLU A N 1
ATOM 1213 C CA . GLU A 1 154 ? -24.789 -4.760 48.542 1.00 96.56 154 GLU A CA 1
ATOM 1214 C C . GLU A 1 154 ? -24.040 -5.695 49.502 1.00 96.56 154 GLU A C 1
ATOM 1216 O O . GLU A 1 154 ? -24.439 -5.858 50.661 1.00 96.56 154 GLU A O 1
ATOM 1221 N N . MET A 1 155 ? -22.915 -6.259 49.056 1.00 95.31 155 MET A N 1
ATOM 1222 C CA . MET A 1 155 ? -22.062 -7.111 49.885 1.00 95.31 155 MET A CA 1
ATOM 1223 C C . MET A 1 155 ? -21.457 -6.342 51.064 1.00 95.31 155 MET A C 1
ATOM 1225 O O . MET A 1 155 ? -21.514 -6.831 52.192 1.00 95.31 155 MET A O 1
ATOM 1229 N N . LYS A 1 156 ? -20.963 -5.114 50.849 1.00 97.00 156 LYS A N 1
ATOM 1230 C CA . LYS A 1 156 ? -20.475 -4.245 51.938 1.00 97.00 156 LYS A CA 1
ATOM 1231 C C . LYS A 1 156 ? -21.570 -3.933 52.958 1.00 97.00 156 LYS A C 1
ATOM 1233 O O . LYS A 1 156 ? -21.311 -3.962 54.158 1.00 97.00 156 LYS A O 1
ATOM 1238 N N . LYS A 1 157 ? -22.802 -3.679 52.508 1.00 97.12 157 LYS A N 1
ATOM 1239 C CA . LYS A 1 157 ? -23.942 -3.427 53.402 1.00 97.12 157 LYS A CA 1
ATOM 1240 C C . LYS A 1 157 ? -24.299 -4.656 54.239 1.00 97.12 157 LYS A C 1
ATOM 1242 O O . LYS A 1 157 ? -24.519 -4.525 55.441 1.00 97.12 157 LYS A O 1
ATOM 1247 N N . LYS A 1 158 ? -24.344 -5.844 53.623 1.00 97.00 158 LYS A N 1
ATOM 1248 C CA . LYS A 1 158 ? -24.579 -7.113 54.336 1.00 97.00 158 LYS A CA 1
ATOM 1249 C C . LYS A 1 158 ? -23.477 -7.396 55.352 1.00 97.00 158 LYS A C 1
ATOM 1251 O O . LYS A 1 158 ? -23.776 -7.840 56.456 1.00 97.00 158 LYS A O 1
ATOM 1256 N N . GLN A 1 159 ? -22.228 -7.108 54.994 1.00 97.19 159 GLN A N 1
ATOM 1257 C CA . GLN A 1 159 ? -21.096 -7.240 55.902 1.00 97.19 159 GLN A CA 1
ATOM 1258 C C . GLN A 1 159 ? -21.229 -6.303 57.111 1.00 97.19 159 GLN A C 1
ATOM 1260 O O . GLN A 1 159 ? -21.148 -6.779 58.238 1.00 97.19 159 GLN A O 1
ATOM 1265 N N . ALA A 1 160 ? -21.530 -5.020 56.897 1.00 97.00 160 ALA A N 1
ATOM 1266 C CA . ALA A 1 160 ? -21.723 -4.064 57.989 1.00 97.00 160 ALA A CA 1
ATOM 1267 C C . ALA A 1 160 ? -22.896 -4.441 58.920 1.00 97.00 160 ALA A C 1
ATOM 1269 O O . ALA A 1 160 ? -22.788 -4.298 60.135 1.00 97.00 160 ALA A O 1
ATOM 1270 N N . ASP A 1 161 ? -24.007 -4.958 58.378 1.00 97.19 161 ASP A N 1
ATOM 1271 C CA . ASP A 1 161 ? -25.135 -5.457 59.187 1.00 97.19 161 ASP A CA 1
ATOM 1272 C C . ASP A 1 161 ? -24.740 -6.672 60.040 1.00 97.19 161 ASP A C 1
ATOM 1274 O O . ASP A 1 161 ? -25.115 -6.767 61.212 1.00 97.19 161 ASP A O 1
ATOM 1278 N N . LEU A 1 162 ? -23.959 -7.594 59.469 1.00 96.81 162 LEU A N 1
ATOM 1279 C CA . LEU A 1 162 ? -23.449 -8.754 60.192 1.00 96.81 162 LEU A CA 1
ATOM 1280 C C . LEU A 1 162 ? -22.478 -8.331 61.304 1.00 96.81 162 LEU A C 1
ATOM 1282 O O . LEU A 1 162 ? -22.615 -8.800 62.433 1.00 96.81 162 LEU A O 1
ATOM 1286 N N . GLU A 1 163 ? -21.540 -7.429 61.008 1.00 96.69 163 GLU A N 1
ATOM 1287 C CA . GLU A 1 163 ? -20.574 -6.888 61.974 1.00 96.69 163 GLU A CA 1
ATOM 1288 C C . GLU A 1 163 ? -21.287 -6.179 63.136 1.00 96.69 163 GLU A C 1
ATOM 1290 O O . GLU A 1 163 ? -21.031 -6.502 64.297 1.00 96.69 163 GLU A O 1
ATOM 1295 N N . ALA A 1 164 ? -22.279 -5.330 62.850 1.00 96.62 164 ALA A N 1
ATOM 1296 C CA . ALA A 1 164 ? -23.083 -4.668 63.881 1.00 96.62 164 ALA A CA 1
ATOM 1297 C C . ALA A 1 164 ? -23.848 -5.665 64.774 1.00 96.62 164 ALA A C 1
ATOM 1299 O O . ALA A 1 164 ? -23.955 -5.479 65.990 1.00 96.62 164 ALA A O 1
ATOM 1300 N N . LYS A 1 165 ? -24.376 -6.755 64.198 1.00 96.06 165 LYS A N 1
ATOM 1301 C CA . LYS A 1 165 ? -25.033 -7.825 64.970 1.00 96.06 165 LYS A CA 1
ATOM 1302 C C . LYS A 1 165 ? -24.052 -8.577 65.867 1.00 96.06 165 LYS A C 1
ATOM 1304 O O . LYS A 1 165 ? -24.425 -8.934 66.985 1.00 96.06 165 LYS A O 1
ATOM 1309 N N . VAL A 1 166 ? -22.825 -8.813 65.402 1.00 96.62 166 VAL A N 1
ATOM 1310 C CA . VAL A 1 166 ? -21.764 -9.440 66.205 1.00 96.62 166 VAL A CA 1
ATOM 1311 C C . VAL A 1 166 ? -21.389 -8.545 67.384 1.00 96.62 166 VAL A C 1
ATOM 1313 O O . VAL A 1 166 ? -21.389 -9.022 68.518 1.00 96.62 166 VAL A O 1
ATOM 1316 N N . GLU A 1 167 ? -21.156 -7.251 67.156 1.00 95.25 167 GLU A N 1
ATOM 1317 C CA . GLU A 1 167 ? -20.853 -6.296 68.231 1.00 95.25 167 GLU A CA 1
ATOM 1318 C C . GLU A 1 167 ? -21.968 -6.232 69.282 1.00 95.25 167 GLU A C 1
ATOM 1320 O O . GLU A 1 167 ? -21.700 -6.280 70.485 1.00 95.25 167 GLU A O 1
ATOM 1325 N N . LEU A 1 168 ? -23.232 -6.208 68.845 1.00 94.25 168 LEU A N 1
ATOM 1326 C CA . LEU A 1 168 ? -24.382 -6.217 69.749 1.00 94.25 168 LEU A CA 1
ATOM 1327 C C . LEU A 1 168 ? -24.433 -7.480 70.624 1.00 94.25 168 LEU A C 1
ATOM 1329 O O . LEU A 1 168 ? -24.793 -7.401 71.801 1.00 94.25 168 LEU A O 1
ATOM 1333 N N . LEU A 1 169 ? -24.119 -8.650 70.061 1.00 93.69 169 LEU A N 1
ATOM 1334 C CA . LEU A 1 169 ? -24.069 -9.902 70.821 1.00 93.69 169 LEU A CA 1
ATOM 1335 C C . LEU A 1 169 ? -22.925 -9.892 71.837 1.00 93.69 169 LEU A C 1
ATOM 1337 O O . LEU A 1 169 ? -23.141 -10.279 72.983 1.00 93.69 169 LEU A O 1
ATOM 1341 N N . LEU A 1 170 ? -21.747 -9.399 71.447 1.00 92.44 170 LEU A N 1
ATOM 1342 C CA . LEU A 1 170 ? -20.598 -9.274 72.346 1.00 92.44 170 LEU A CA 1
ATOM 1343 C C . LEU A 1 170 ? -20.895 -8.334 73.521 1.00 92.44 170 LEU A C 1
ATOM 1345 O O . LEU A 1 170 ? -20.602 -8.684 74.663 1.00 92.44 170 LEU A O 1
ATOM 1349 N N . ALA A 1 171 ? -21.552 -7.198 73.271 1.00 91.56 171 ALA A N 1
ATOM 1350 C CA . ALA A 1 171 ? -21.966 -6.265 74.321 1.00 91.56 171 ALA A CA 1
ATOM 1351 C C . ALA A 1 171 ? -22.936 -6.906 75.333 1.00 91.56 171 ALA A C 1
ATOM 1353 O O . ALA A 1 171 ? -22.843 -6.656 76.531 1.00 91.56 171 ALA A O 1
ATOM 1354 N N . LYS A 1 172 ? -23.843 -7.782 74.877 1.00 89.06 172 LYS A N 1
ATOM 1355 C CA . LYS A 1 172 ? -24.772 -8.520 75.756 1.00 89.06 172 LYS A CA 1
ATOM 1356 C C . LYS A 1 172 ? -24.101 -9.613 76.592 1.00 89.06 172 LYS A C 1
ATOM 1358 O O . LYS A 1 172 ? -24.706 -10.081 77.552 1.00 89.06 172 LYS A O 1
ATOM 1363 N N . MET A 1 173 ? -22.900 -10.050 76.214 1.00 86.69 173 MET A N 1
ATOM 1364 C CA . MET A 1 173 ? -22.146 -11.096 76.912 1.00 86.69 173 MET A CA 1
ATOM 1365 C C . MET A 1 173 ? -21.142 -10.546 77.939 1.00 86.69 173 MET A C 1
ATOM 1367 O O . MET A 1 173 ? -20.505 -11.338 78.633 1.00 86.69 173 MET A O 1
ATOM 1371 N N . GLN A 1 174 ? -20.993 -9.223 78.064 1.00 74.31 174 GLN A N 1
ATOM 1372 C CA . GLN A 1 174 ? -20.161 -8.624 79.109 1.00 74.31 174 GLN A CA 1
ATOM 1373 C C . GLN A 1 174 ? -20.873 -8.693 80.476 1.00 74.31 174 GLN A C 1
ATOM 1375 O O . GLN A 1 174 ? -22.038 -8.300 80.565 1.00 74.31 174 GLN A O 1
ATOM 1380 N N . PRO A 1 175 ? -20.217 -9.203 81.541 1.00 70.69 175 PRO A N 1
ATOM 1381 C CA . PRO A 1 175 ? -20.788 -9.200 82.888 1.00 70.69 175 PRO A CA 1
ATOM 1382 C C . PRO A 1 175 ? -20.976 -7.762 83.414 1.00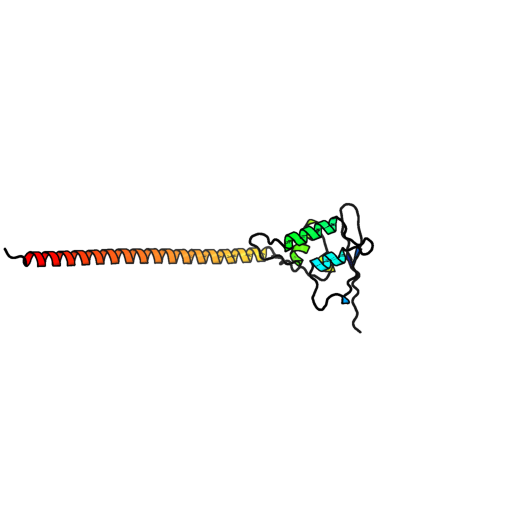 70.69 175 PRO A C 1
ATOM 1384 O O . PRO A 1 175 ? -20.211 -6.886 83.002 1.00 70.69 175 PRO A O 1
ATOM 1387 N N . PRO A 1 176 ? -21.956 -7.519 84.308 1.00 66.44 176 PRO A N 1
ATOM 1388 C CA . PRO A 1 176 ? -22.161 -6.221 84.957 1.00 66.44 176 PRO A CA 1
ATOM 1389 C C . PRO A 1 176 ? -21.000 -5.799 85.867 1.00 66.44 176 PRO A C 1
ATOM 1391 O O . PRO A 1 176 ? -20.307 -6.692 86.411 1.00 66.44 176 PRO A O 1
#

Secondary structure (DSSP, 8-state):
-------EEEEEEEETTEEEEEEEE--GGGSSSPPPPHHHHHHHHH-BTTTTB--HHHHHHHHHHHHHHHS--TTSPPPPHHHHHHHHHHHH-TT--HHHHTT---------HHHHHHHHHHHHHHHHHHHHHHHHHHHHHHHHHHHHHHHHHHHHHHHHHHHHHHHHHHHHTS--

pLDDT: mean 75.32, std 19.68, range [26.61, 97.31]

Organism: NCBI:txid38414